Protein AF-A0AAV4IS94-F1 (afdb_monomer_lite)

Secondary structure (DSSP, 8-state):
--HHHHHHHTT--GGG--------------------TT------------S----EEEEE-SS-EEEEEEPPTT----HHHHHHHHHHHHHHHHHH-HHHHHH---------TTTSSTTTTT-

Radius of gyration: 19.79 Å; chains: 1; bounding box: 37×27×62 Å

Organism: NCBI:txid1093978

Foldseek 3Di:
DDPVVVCVVVVNPPVLDDPDPDPPPPPPPDDPDPDDPPDPPPPPPPPDPPPFDKDWDWDADPVGTQDIDIHGTPDDDALVNVVVVVVVSVVSCVVPPVVCVVVDDDDDDDPPPSCVDPVNVVD

InterPro domains:
  IPR001888 Transposase, type 1 [PF01359] (38-102)
  IPR036397 Ribonuclease H superfamily [G3DSA:3.30.420.10] (15-123)
  IPR052709 Transposase-Methyltransferase Hybrid [PTHR46060] (23-122)

pLDDT: mean 72.82, std 15.84, range [28.59, 92.31]

Structure (mmCIF, N/CA/C/O backbone):
data_AF-A0AAV4IS94-F1
#
_entry.id   AF-A0AAV4IS94-F1
#
loop_
_atom_site.group_PDB
_atom_site.id
_atom_site.type_symbol
_atom_site.label_atom_id
_atom_site.label_alt_id
_atom_site.label_comp_id
_atom_site.label_asym_id
_atom_site.label_entity_id
_atom_site.label_seq_id
_atom_site.pdbx_PDB_ins_code
_atom_site.Cartn_x
_atom_site.Cartn_y
_atom_site.Cartn_z
_atom_site.occupancy
_atom_site.B_iso_or_equiv
_atom_site.auth_seq_id
_atom_site.auth_comp_id
_atom_site.auth_asym_id
_atom_site.auth_atom_id
_atom_site.pdbx_PDB_model_num
ATOM 1 N N . MET A 1 1 ? -1.516 13.802 -8.538 1.00 64.62 1 MET A N 1
ATOM 2 C CA . MET A 1 1 ? -2.893 13.264 -8.529 1.00 64.62 1 MET A CA 1
ATOM 3 C C . MET A 1 1 ? -3.576 13.712 -7.247 1.00 64.62 1 MET A C 1
ATOM 5 O O . MET A 1 1 ? -2.985 13.550 -6.186 1.00 64.62 1 MET A O 1
ATOM 9 N N . LYS A 1 2 ? -4.749 14.346 -7.322 1.00 72.00 2 LYS A N 1
ATOM 10 C CA . LYS A 1 2 ? -5.463 14.841 -6.127 1.00 72.00 2 LYS A CA 1
ATOM 11 C C . LYS A 1 2 ? -6.413 13.755 -5.603 1.00 72.00 2 LYS A C 1
ATOM 13 O O . LYS A 1 2 ? -7.040 13.081 -6.410 1.00 72.00 2 LYS A O 1
ATOM 18 N N . ILE A 1 3 ? -6.569 13.604 -4.280 1.00 65.31 3 ILE A N 1
ATOM 19 C CA . ILE A 1 3 ? -7.417 12.555 -3.653 1.00 65.31 3 ILE A CA 1
ATOM 20 C C . ILE A 1 3 ? -8.830 12.510 -4.263 1.00 65.31 3 ILE A C 1
ATOM 22 O O . ILE A 1 3 ? -9.341 11.444 -4.593 1.00 65.31 3 ILE A O 1
ATOM 26 N N . ARG A 1 4 ? -9.421 13.679 -4.522 1.00 64.50 4 ARG A N 1
ATOM 27 C CA . ARG A 1 4 ? -10.720 13.819 -5.198 1.00 64.50 4 ARG A CA 1
ATOM 28 C C . ARG A 1 4 ? -10.792 13.217 -6.608 1.00 64.50 4 ARG A C 1
ATOM 30 O O . ARG A 1 4 ? -11.847 12.737 -6.998 1.00 64.50 4 ARG A O 1
ATOM 37 N N . GLU A 1 5 ? -9.702 13.242 -7.375 1.00 68.81 5 GLU A N 1
ATOM 38 C CA . GLU A 1 5 ? -9.652 12.662 -8.727 1.00 68.81 5 GLU A CA 1
ATOM 39 C C . GLU A 1 5 ? -9.658 11.136 -8.654 1.00 68.81 5 GLU A C 1
ATOM 41 O O . GLU A 1 5 ? -10.297 10.480 -9.471 1.00 68.81 5 GLU A O 1
ATOM 46 N N . ILE A 1 6 ? -8.988 10.575 -7.644 1.00 66.88 6 ILE A N 1
ATOM 47 C CA . ILE A 1 6 ? -9.005 9.138 -7.367 1.00 66.88 6 ILE A CA 1
ATOM 48 C C . ILE A 1 6 ? -10.407 8.723 -6.933 1.00 66.88 6 ILE A C 1
ATOM 50 O O . ILE A 1 6 ? -10.970 7.803 -7.507 1.00 66.88 6 ILE A O 1
ATOM 54 N N . ALA A 1 7 ? -11.008 9.439 -5.981 1.00 65.69 7 ALA A N 1
ATOM 55 C CA . ALA A 1 7 ? -12.351 9.127 -5.503 1.00 65.69 7 ALA A CA 1
ATOM 56 C C . ALA A 1 7 ? -13.406 9.158 -6.623 1.00 65.69 7 ALA A C 1
ATOM 58 O O . ALA A 1 7 ? -14.272 8.289 -6.663 1.00 65.69 7 ALA A O 1
ATOM 59 N N . LEU A 1 8 ? -13.290 10.102 -7.567 1.00 68.12 8 LEU A N 1
ATOM 60 C CA . LEU A 1 8 ? -14.135 10.156 -8.765 1.00 68.12 8 LEU A CA 1
ATOM 61 C C . LEU A 1 8 ? -13.934 8.941 -9.680 1.00 68.12 8 LEU A C 1
ATOM 63 O O . LEU A 1 8 ? -14.916 8.369 -10.138 1.00 68.12 8 LEU A O 1
ATOM 67 N N . LYS A 1 9 ? -12.683 8.523 -9.921 1.00 68.31 9 LYS A N 1
ATOM 68 C CA . LYS A 1 9 ? -12.369 7.331 -10.733 1.00 68.31 9 LYS A CA 1
ATOM 69 C C . LYS A 1 9 ? -12.856 6.022 -10.111 1.00 68.31 9 LYS A C 1
ATOM 71 O O . LYS A 1 9 ? -12.957 5.028 -10.818 1.00 68.31 9 LYS A O 1
ATOM 76 N N . LEU A 1 10 ? -13.116 6.020 -8.806 1.00 65.31 10 LEU A N 1
ATOM 77 C CA . LEU A 1 10 ? -13.580 4.860 -8.044 1.00 65.31 10 LEU A CA 1
ATOM 78 C C . LEU A 1 10 ? -15.067 4.920 -7.705 1.00 65.31 10 LEU A C 1
ATOM 80 O O . LEU A 1 10 ? -15.523 4.146 -6.869 1.00 65.31 10 LEU A O 1
ATOM 84 N N . GLU A 1 11 ? -15.797 5.864 -8.307 1.00 71.88 11 GLU A N 1
ATOM 85 C CA . GLU A 1 11 ? -17.233 6.071 -8.086 1.00 71.88 11 GLU A CA 1
ATOM 86 C C . GLU A 1 11 ? -17.597 6.257 -6.601 1.00 71.88 11 GLU A C 1
ATOM 88 O O . GLU A 1 11 ? -18.725 6.019 -6.169 1.00 71.88 11 GLU A O 1
ATOM 93 N N . ILE A 1 12 ? -16.642 6.724 -5.788 1.00 63.75 12 ILE A N 1
ATOM 94 C CA . ILE A 1 12 ? -16.872 6.978 -4.370 1.00 63.75 12 ILE A CA 1
ATOM 95 C C . ILE A 1 12 ? -17.681 8.278 -4.258 1.00 63.75 12 ILE A C 1
ATOM 97 O O . ILE A 1 12 ? -17.239 9.321 -4.755 1.00 63.75 12 ILE A O 1
ATOM 101 N N . PRO A 1 13 ? -18.845 8.270 -3.579 1.00 63.69 13 PRO A N 1
ATOM 102 C CA . PRO A 1 13 ? -19.656 9.468 -3.418 1.00 63.69 13 PRO A CA 1
ATOM 103 C C . PRO A 1 13 ? -18.848 10.584 -2.756 1.00 63.69 13 PRO A C 1
ATOM 105 O O . PRO A 1 13 ? -18.231 10.365 -1.714 1.00 63.69 13 PRO A O 1
ATOM 108 N N . LYS A 1 14 ? -18.902 11.805 -3.305 1.00 56.53 14 LYS A N 1
ATOM 109 C CA . LYS A 1 14 ? -18.200 12.980 -2.748 1.00 56.53 14 LYS A CA 1
ATOM 110 C C . LYS A 1 14 ? -18.541 13.234 -1.273 1.00 56.53 14 LYS A C 1
ATOM 112 O O . LYS A 1 14 ? -17.682 13.675 -0.524 1.00 56.53 14 LYS A O 1
ATOM 117 N N . SER A 1 15 ? -19.760 12.898 -0.840 1.00 54.19 15 SER A N 1
ATOM 118 C CA . SER A 1 15 ? -20.207 12.975 0.562 1.00 54.19 15 SER A CA 1
ATOM 119 C C . SER A 1 15 ? -19.452 12.039 1.514 1.00 54.19 15 SER A C 1
ATOM 121 O O . SER A 1 15 ? -19.494 12.230 2.727 1.00 54.19 1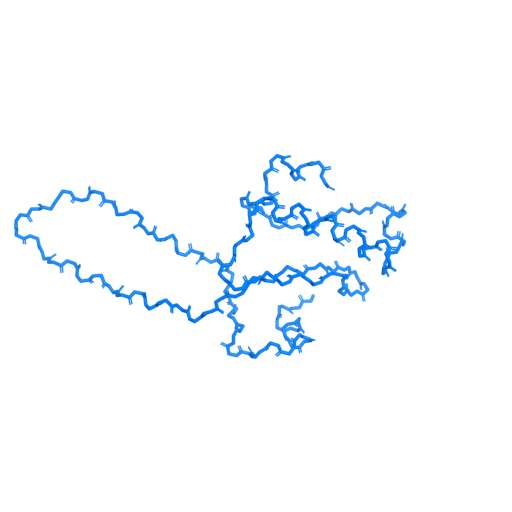5 SER A O 1
ATOM 123 N N . ARG A 1 16 ? -18.770 11.027 0.969 1.00 52.47 16 ARG A N 1
ATOM 124 C CA . ARG A 1 16 ? -17.981 10.022 1.688 1.00 52.47 16 ARG A CA 1
ATOM 125 C C . ARG A 1 16 ? -16.473 10.292 1.612 1.00 52.47 16 ARG A C 1
ATOM 127 O O . ARG A 1 16 ? -15.695 9.569 2.229 1.00 52.47 16 ARG A O 1
ATOM 134 N N . VAL A 1 17 ? -16.066 11.331 0.878 1.00 53.06 17 VAL A N 1
ATOM 135 C CA . VAL A 1 17 ? -14.679 11.789 0.757 1.00 53.06 17 VAL A CA 1
ATOM 136 C C . VAL A 1 17 ? -14.501 12.982 1.689 1.00 53.06 17 VAL A C 1
ATOM 138 O O . VAL A 1 17 ? -14.940 14.090 1.395 1.00 53.06 17 VAL A O 1
ATOM 141 N N . HIS A 1 18 ? -13.875 12.756 2.839 1.00 54.78 18 HIS A N 1
ATOM 142 C CA . HIS A 1 18 ? -13.474 13.844 3.724 1.00 54.78 18 HIS A CA 1
ATOM 143 C C . HIS A 1 18 ? -12.040 14.260 3.371 1.00 54.78 18 HIS A C 1
ATOM 145 O O . HIS A 1 18 ? -11.116 13.471 3.559 1.00 54.78 18 HIS A O 1
ATOM 151 N N . ASP A 1 19 ? -11.848 15.493 2.887 1.00 44.84 19 ASP A N 1
ATOM 152 C CA . ASP A 1 19 ? -10.530 16.130 2.732 1.00 44.84 19 ASP A CA 1
ATOM 153 C C . ASP A 1 19 ? -9.977 16.493 4.124 1.00 44.84 19 ASP A C 1
ATOM 155 O O . ASP A 1 19 ? -9.866 17.652 4.512 1.00 44.84 19 ASP A O 1
ATOM 159 N N . THR A 1 20 ? -9.682 15.485 4.937 1.00 42.19 20 THR A N 1
ATOM 160 C CA . THR A 1 20 ? -8.974 15.664 6.202 1.00 42.19 20 THR A CA 1
ATOM 161 C C . THR A 1 20 ? -7.667 14.906 6.104 1.00 42.19 20 THR A C 1
ATOM 163 O O . THR A 1 20 ? -7.667 13.679 6.184 1.00 42.19 20 THR A O 1
ATOM 166 N N . LEU A 1 21 ? -6.559 15.644 5.958 1.00 36.59 21 LEU A N 1
ATOM 167 C CA . LEU A 1 21 ? -5.254 15.206 6.457 1.00 36.59 21 LEU A CA 1
ATOM 168 C C . LEU A 1 21 ? -5.508 14.659 7.865 1.00 36.59 21 LEU A C 1
ATOM 170 O O . LEU A 1 21 ? -5.955 15.402 8.740 1.00 36.59 21 LEU A O 1
ATOM 174 N N . GLY A 1 22 ? -5.410 13.340 8.012 1.00 36.75 22 GLY A N 1
ATOM 175 C CA . GLY A 1 22 ? -6.006 12.605 9.118 1.00 36.75 22 GLY A CA 1
ATOM 176 C C . GLY A 1 22 ? -5.414 13.006 10.459 1.00 36.75 22 GLY A C 1
ATOM 177 O O . GLY A 1 22 ? -4.460 12.397 10.924 1.00 36.75 22 GLY A O 1
ATOM 178 N N . TYR A 1 23 ? -6.021 13.983 11.128 1.00 28.59 23 TYR A N 1
ATOM 179 C CA . TYR A 1 23 ? -5.909 14.093 12.572 1.00 28.59 23 TYR A CA 1
ATOM 180 C C . TYR A 1 23 ? -6.866 13.060 13.161 1.00 28.59 23 TYR A C 1
ATOM 182 O O . TYR A 1 23 ? -8.054 13.313 13.389 1.00 28.59 23 TYR A O 1
ATOM 190 N N . GLU A 1 24 ? -6.363 11.844 13.343 1.00 45.44 24 GLU A N 1
ATOM 191 C CA . GLU A 1 24 ? -7.059 10.824 14.107 1.00 45.44 24 GLU A CA 1
ATOM 192 C C . GLU A 1 24 ? -7.165 11.331 15.552 1.00 45.44 24 GLU A C 1
ATOM 194 O O . GLU A 1 24 ? -6.191 11.357 16.307 1.00 45.44 24 GLU A O 1
ATOM 199 N N . LYS A 1 25 ? -8.350 11.816 15.952 1.00 38.22 25 LYS A N 1
ATOM 200 C CA . LYS A 1 25 ? -8.615 12.099 17.365 1.00 38.22 25 LYS A CA 1
ATOM 201 C C . LYS A 1 25 ? -8.498 10.773 18.104 1.00 38.22 25 LYS A C 1
ATOM 203 O O . LYS A 1 25 ? -9.426 9.965 18.056 1.00 38.22 25 LYS A O 1
ATOM 208 N N . ARG A 1 26 ? -7.374 10.576 18.805 1.00 40.09 26 ARG A N 1
ATOM 209 C CA . ARG A 1 26 ? -7.247 9.577 19.870 1.00 40.09 26 ARG A CA 1
ATOM 210 C C . ARG A 1 26 ? -8.552 9.597 20.660 1.00 40.09 26 ARG A C 1
ATOM 212 O O . ARG A 1 26 ? -8.937 10.650 21.176 1.00 40.09 26 ARG A O 1
ATOM 219 N N . GLN A 1 27 ? -9.229 8.453 20.766 1.00 46.53 27 GLN A N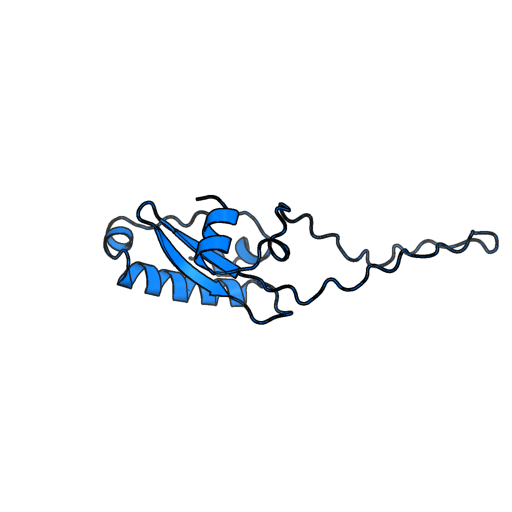 1
ATOM 220 C CA . GLN A 1 27 ? -10.124 8.263 21.898 1.00 46.53 27 GLN A CA 1
ATOM 221 C C . GLN A 1 27 ? -9.233 8.455 23.115 1.00 46.53 27 GLN A C 1
ATOM 223 O O . GLN A 1 27 ? -8.327 7.660 23.357 1.00 46.53 27 GLN A O 1
ATOM 228 N N . SER A 1 28 ? -9.395 9.584 23.796 1.00 46.56 28 SER A N 1
ATOM 229 C CA . SER A 1 28 ? -8.666 9.856 25.014 1.00 46.56 28 SER A CA 1
ATOM 230 C C . SER A 1 28 ? -9.063 8.768 26.001 1.00 46.56 28 SER A C 1
ATOM 232 O O . SER A 1 28 ? -10.153 8.792 26.577 1.00 46.56 28 SER A O 1
ATOM 234 N N . ALA A 1 29 ? -8.173 7.782 26.158 1.00 49.66 29 ALA A N 1
ATOM 235 C CA . ALA A 1 29 ? -8.113 6.967 27.352 1.00 49.66 29 ALA A CA 1
ATOM 236 C C . ALA A 1 29 ? -8.137 7.970 28.500 1.00 49.66 29 ALA A C 1
ATOM 238 O O . ALA A 1 29 ? -7.291 8.860 28.585 1.00 49.66 29 ALA A O 1
ATOM 239 N N . THR A 1 30 ? -9.229 7.924 29.251 1.00 42.59 30 THR A N 1
ATOM 240 C CA . THR A 1 30 ? -9.562 8.864 30.311 1.00 42.59 30 THR A CA 1
ATOM 241 C C . THR A 1 30 ? -8.324 9.174 31.135 1.00 42.59 30 THR A C 1
ATOM 243 O O . THR A 1 30 ? -7.801 8.280 31.800 1.00 42.59 30 THR A O 1
ATOM 246 N N . SER A 1 31 ? -7.871 10.431 31.112 1.00 46.31 31 SER A N 1
ATOM 247 C CA . SER A 1 31 ? -6.979 10.907 32.158 1.00 46.31 31 SER A CA 1
ATOM 248 C C . SER A 1 31 ? -7.683 10.637 33.487 1.00 46.31 31 SER A C 1
ATOM 250 O O . SER A 1 31 ? -8.870 10.945 33.654 1.00 46.31 31 SER A O 1
ATOM 252 N N . ARG A 1 32 ? -6.989 9.970 34.414 1.00 53.75 32 ARG A N 1
ATOM 253 C CA . ARG A 1 32 ? -7.449 9.821 35.797 1.00 53.75 32 ARG A CA 1
ATOM 254 C C . ARG A 1 32 ? -7.426 11.206 36.435 1.00 53.75 32 ARG A C 1
ATOM 256 O O . ARG A 1 32 ? -6.459 11.587 37.078 1.00 53.75 32 ARG A O 1
ATOM 263 N N . LEU A 1 33 ? -8.483 11.976 36.215 1.00 58.00 33 LEU A N 1
ATOM 264 C CA . LEU A 1 33 ? -8.750 13.160 37.007 1.00 58.00 33 LEU A CA 1
ATOM 265 C C . LEU A 1 33 ? -9.371 12.673 38.317 1.00 58.00 33 LEU A C 1
ATOM 267 O O . LEU A 1 33 ? -10.482 12.139 38.306 1.00 58.00 33 LEU A O 1
ATOM 271 N N . ILE A 1 34 ? -8.652 12.819 39.428 1.00 54.16 34 ILE A N 1
ATOM 272 C CA . ILE A 1 34 ? -9.257 12.705 40.757 1.00 54.16 34 ILE A CA 1
ATOM 273 C C . ILE A 1 34 ? -10.265 13.856 40.852 1.00 54.16 34 ILE A C 1
ATOM 275 O O . ILE A 1 34 ? -9.890 15.022 40.757 1.00 54.16 34 ILE A O 1
ATOM 279 N N . LYS A 1 35 ? -11.560 13.535 40.926 1.00 58.34 35 LYS A N 1
ATOM 280 C CA . LYS A 1 35 ? -12.635 14.535 40.964 1.00 58.34 35 LYS A CA 1
ATOM 281 C C . LYS A 1 35 ? -13.018 14.828 42.411 1.00 58.34 35 LYS A C 1
ATOM 283 O O . LYS A 1 35 ? -13.278 13.899 43.168 1.00 58.34 35 LYS A O 1
ATOM 288 N N . HIS A 1 36 ? -13.106 16.107 42.768 1.00 63.09 36 HIS A N 1
ATOM 289 C CA . HIS A 1 36 ? -13.721 16.537 44.025 1.00 63.09 36 HIS A CA 1
ATOM 290 C C . HIS A 1 36 ? -15.256 16.362 43.977 1.00 63.09 36 HIS A C 1
ATOM 292 O O . HIS A 1 36 ? -15.833 16.476 42.890 1.00 63.09 36 HIS A O 1
ATOM 298 N N . PRO A 1 37 ? -15.935 16.136 45.122 1.00 65.06 37 PRO A N 1
ATOM 299 C CA . PRO A 1 37 ? -17.386 15.903 45.183 1.00 65.06 37 PRO A CA 1
ATOM 300 C C . PRO A 1 37 ? -18.247 17.031 44.591 1.00 65.06 37 PRO A C 1
ATOM 302 O O . PRO A 1 37 ? -19.361 16.785 44.146 1.00 65.06 37 PRO A O 1
ATOM 305 N N . SER A 1 38 ? -17.726 18.259 44.552 1.00 68.81 38 SER A N 1
ATOM 306 C CA . SER A 1 38 ? -18.395 19.453 44.020 1.00 68.81 38 SER A CA 1
ATOM 307 C C . SER A 1 38 ? -18.129 19.716 42.530 1.00 68.81 38 SER A C 1
ATOM 309 O O . SER A 1 38 ? -18.512 20.761 42.006 1.00 68.81 38 SER A O 1
ATOM 311 N N . SER A 1 39 ? -17.447 18.809 41.823 1.00 65.25 39 SER A N 1
ATOM 312 C CA . SER A 1 39 ? -17.065 19.035 40.427 1.00 65.25 39 SER A CA 1
ATOM 313 C C . SER A 1 39 ? -18.261 18.865 39.471 1.00 65.25 39 SER A C 1
ATOM 315 O O . SER A 1 39 ? -18.939 17.834 39.527 1.00 65.25 39 SER A O 1
ATOM 317 N N . PRO A 1 40 ? -18.520 19.818 38.551 1.00 67.56 40 PRO A N 1
ATOM 318 C CA . PRO A 1 40 ? -19.600 19.689 37.581 1.00 67.56 40 PRO A CA 1
ATOM 319 C C . PRO A 1 40 ? -19.406 18.450 36.697 1.00 67.56 40 PRO A C 1
ATOM 321 O O . PRO A 1 40 ? -18.320 18.184 36.173 1.00 67.56 40 PRO A O 1
ATOM 324 N N . VAL A 1 41 ? -20.478 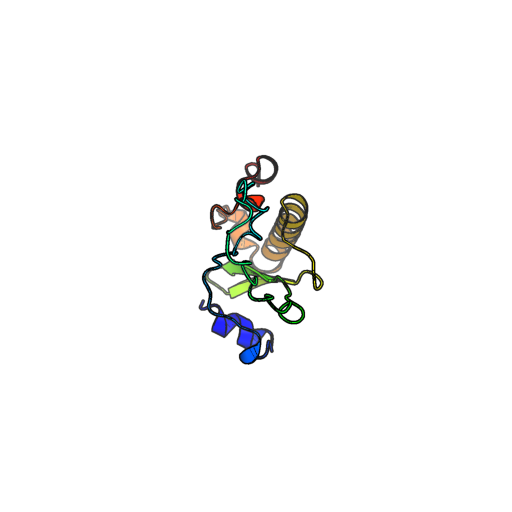17.670 36.520 1.00 63.03 41 VAL A N 1
ATOM 325 C CA . VAL A 1 41 ? -20.456 16.461 35.690 1.00 63.03 41 VAL A CA 1
ATOM 326 C C . VAL A 1 41 ? -20.149 16.860 34.251 1.00 63.03 41 VAL A C 1
ATOM 328 O O . VAL A 1 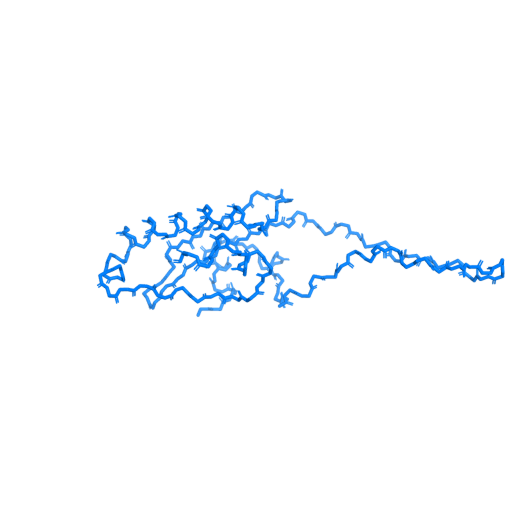41 ? -20.977 17.441 33.552 1.00 63.03 41 VAL A O 1
ATOM 331 N N . THR A 1 42 ? -18.953 16.513 33.781 1.00 63.50 42 THR A N 1
ATOM 332 C CA . THR A 1 42 ? -18.585 16.672 32.377 1.00 63.50 42 THR A CA 1
ATOM 333 C C . THR A 1 42 ? -19.469 15.769 31.511 1.00 63.50 42 THR A C 1
ATOM 335 O O . THR A 1 42 ? -19.209 14.574 31.358 1.00 63.50 42 THR A O 1
ATOM 338 N N . LYS A 1 43 ? -20.536 16.330 30.923 1.00 60.50 43 LYS A N 1
ATOM 339 C CA . LYS A 1 43 ? -21.284 15.681 29.837 1.00 60.50 43 LYS A CA 1
ATOM 340 C C . LYS A 1 43 ? -20.341 15.557 28.645 1.00 60.50 43 LYS A C 1
ATOM 342 O O . LYS A 1 43 ? -20.101 16.519 27.922 1.00 60.50 43 LYS A O 1
ATOM 347 N N . LYS A 1 44 ? -19.780 14.364 28.447 1.00 63.91 44 LYS A N 1
ATOM 348 C CA . LYS A 1 44 ? -19.030 14.055 27.229 1.00 63.91 44 LYS A CA 1
ATOM 349 C C . LYS A 1 44 ? -19.981 14.233 26.044 1.00 63.91 44 LYS A C 1
ATOM 351 O O . LYS A 1 44 ? -21.019 13.573 25.996 1.00 63.91 44 LYS A O 1
ATOM 356 N N . PHE A 1 45 ? -19.633 15.106 25.101 1.00 58.53 45 PHE A N 1
ATOM 357 C CA . PHE A 1 45 ? -20.283 15.136 23.795 1.00 58.53 45 PHE A CA 1
ATOM 358 C C . PHE A 1 45 ? -20.139 13.733 23.198 1.00 58.53 45 PHE A C 1
ATOM 360 O O . PHE A 1 45 ? -19.022 13.276 22.944 1.00 58.53 45 PHE A O 1
ATOM 367 N N . LYS A 1 46 ? -21.251 12.997 23.080 1.00 58.25 46 LYS A N 1
ATOM 368 C CA . LYS A 1 46 ? -21.240 11.665 22.473 1.00 58.25 46 LYS A CA 1
ATOM 369 C C . LYS A 1 46 ? -20.822 11.854 21.021 1.00 58.25 46 LYS A C 1
ATOM 371 O O . LYS A 1 46 ? -21.603 12.339 20.211 1.00 58.25 46 LYS A O 1
ATOM 376 N N . VAL A 1 47 ? -19.590 11.475 20.699 1.00 61.38 47 VAL A N 1
ATOM 377 C CA . VAL A 1 47 ? -19.164 11.333 19.310 1.00 61.38 47 VAL A CA 1
ATOM 378 C C . VAL A 1 47 ? -20.012 10.202 18.734 1.00 61.38 47 VAL A C 1
ATOM 380 O O . VAL A 1 47 ? -19.815 9.036 19.075 1.00 61.38 47 VAL A O 1
ATOM 383 N N . GLN A 1 48 ? -21.021 10.547 17.932 1.00 57.78 48 GLN A N 1
ATOM 384 C CA . GLN A 1 48 ? -21.744 9.567 17.128 1.00 57.78 48 GLN A CA 1
ATOM 385 C C . GLN A 1 48 ? -20.712 8.791 16.304 1.00 57.78 48 GLN A C 1
ATOM 387 O O . GLN A 1 48 ? -19.834 9.396 15.685 1.00 57.78 48 GLN A O 1
ATOM 392 N N . LYS A 1 49 ? -20.775 7.453 16.327 1.00 53.88 49 LYS A N 1
ATOM 393 C CA . LYS A 1 49 ? -19.924 6.624 15.466 1.00 53.88 49 LYS A CA 1
ATOM 394 C C . LYS A 1 49 ? -20.231 7.026 14.023 1.00 53.88 49 LYS A C 1
ATOM 396 O O . LYS A 1 49 ? -21.328 6.764 13.541 1.00 53.88 49 LYS A O 1
ATOM 401 N N . SER A 1 50 ? -19.291 7.703 13.366 1.00 57.28 50 SER A N 1
ATOM 402 C CA . SER A 1 50 ? -19.428 8.063 11.955 1.00 57.28 50 SER A CA 1
ATOM 403 C C . SER A 1 50 ? -19.692 6.797 11.148 1.00 57.28 50 SER A C 1
ATOM 405 O O . SER A 1 50 ? -18.997 5.797 11.357 1.00 57.28 50 SER A O 1
ATOM 407 N N . ALA A 1 51 ? -20.672 6.850 10.248 1.00 60.06 51 ALA A N 1
ATOM 408 C CA . ALA A 1 51 ? -21.038 5.746 9.376 1.00 60.06 51 ALA A CA 1
ATOM 409 C C . ALA A 1 51 ? -19.799 5.085 8.745 1.00 60.06 51 ALA A C 1
ATOM 411 O O . ALA A 1 51 ? -18.931 5.775 8.217 1.00 60.06 51 ALA A O 1
ATOM 412 N N . ALA A 1 52 ? -19.734 3.752 8.833 1.00 69.75 52 ALA A N 1
ATOM 413 C CA . ALA A 1 52 ? -19.039 2.859 7.906 1.00 69.75 52 ALA A CA 1
ATOM 414 C C . ALA A 1 52 ? -17.806 3.439 7.175 1.00 69.75 52 ALA A C 1
ATOM 416 O O . ALA A 1 52 ? -17.824 3.598 5.948 1.00 69.75 52 ALA A O 1
ATOM 417 N N . LYS A 1 53 ? -16.735 3.761 7.912 1.00 74.81 53 LYS A N 1
ATOM 418 C CA . LYS A 1 53 ? -15.460 4.162 7.303 1.00 74.81 53 LYS A CA 1
ATOM 419 C C . LYS A 1 53 ? -14.779 2.946 6.671 1.00 74.81 53 LYS A C 1
ATOM 421 O O . LYS A 1 53 ? -14.706 1.882 7.287 1.00 74.81 53 LYS A O 1
ATOM 426 N N . VAL A 1 54 ? -14.298 3.137 5.448 1.00 79.94 54 VAL A N 1
ATOM 427 C CA . VAL A 1 54 ? -13.445 2.197 4.712 1.00 79.94 54 VAL A CA 1
ATOM 428 C C . VAL A 1 54 ? -12.085 2.852 4.512 1.00 79.94 54 VAL A C 1
ATOM 430 O O . VAL A 1 54 ? -12.006 4.075 4.382 1.00 79.94 54 VAL A O 1
ATOM 433 N N . VAL A 1 55 ? -11.028 2.048 4.513 1.00 85.31 55 VAL A N 1
ATOM 434 C CA . VAL A 1 55 ? -9.663 2.509 4.249 1.00 85.31 55 VAL A CA 1
ATOM 435 C C . VAL A 1 55 ? -9.275 2.026 2.860 1.00 85.31 55 VAL A C 1
ATOM 437 O O . VAL A 1 55 ? -9.463 0.855 2.546 1.00 85.31 55 VAL A O 1
ATOM 440 N N . ALA A 1 56 ? -8.761 2.927 2.029 1.00 87.25 56 ALA A N 1
ATOM 441 C CA . ALA A 1 56 ? -8.264 2.599 0.702 1.00 87.25 56 ALA A CA 1
ATOM 442 C C . ALA A 1 56 ? -6.790 2.990 0.599 1.00 87.25 56 ALA A C 1
ATOM 444 O O . ALA A 1 56 ? -6.429 4.129 0.900 1.00 87.25 56 ALA A O 1
ATOM 445 N N . THR A 1 57 ? -5.963 2.057 0.141 1.00 88.00 57 THR A N 1
ATOM 446 C CA . THR A 1 57 ? -4.560 2.284 -0.195 1.00 88.00 57 THR A CA 1
ATOM 447 C C . THR A 1 57 ? -4.434 2.375 -1.706 1.00 88.00 57 THR A C 1
ATOM 449 O O . THR A 1 57 ? -4.927 1.519 -2.440 1.00 88.00 57 THR A O 1
ATOM 452 N N . VAL A 1 58 ? -3.774 3.425 -2.180 1.00 90.12 58 VAL A N 1
ATOM 453 C CA . VAL A 1 58 ? -3.601 3.689 -3.609 1.00 90.12 58 VAL A CA 1
ATOM 454 C C . VAL A 1 58 ? -2.117 3.853 -3.881 1.00 90.12 58 VAL A C 1
ATOM 456 O O . VAL A 1 58 ? -1.461 4.641 -3.205 1.00 90.12 58 VAL A O 1
ATOM 459 N N . SER A 1 59 ? -1.598 3.143 -4.878 1.00 89.88 59 SER A N 1
ATOM 460 C CA . SER A 1 59 ? -0.249 3.348 -5.402 1.00 89.88 59 SER A CA 1
ATOM 461 C C . SER A 1 59 ? -0.313 3.825 -6.849 1.00 89.88 59 SER A C 1
ATOM 463 O O . SER A 1 59 ? -1.214 3.462 -7.612 1.00 89.88 59 SER A O 1
ATOM 465 N N . TRP A 1 60 ? 0.631 4.672 -7.238 1.00 90.06 60 TRP A N 1
ATOM 466 C CA . TRP A 1 60 ? 0.688 5.244 -8.577 1.00 90.06 60 TRP A CA 1
ATOM 467 C C . TRP A 1 60 ? 2.119 5.607 -8.958 1.00 90.06 60 TRP A C 1
ATOM 469 O O . TRP A 1 60 ? 2.976 5.805 -8.099 1.00 90.06 60 TRP A O 1
ATOM 479 N N . ASP A 1 61 ? 2.351 5.728 -10.258 1.00 87.19 61 ASP A N 1
ATOM 480 C CA . ASP A 1 61 ? 3.578 6.239 -10.854 1.00 87.19 61 ASP A CA 1
ATOM 481 C C . ASP A 1 61 ? 3.271 7.449 -11.763 1.00 87.19 61 ASP A C 1
ATOM 483 O O . ASP A 1 61 ? 2.167 8.003 -11.752 1.00 87.19 61 ASP A O 1
ATOM 487 N N . ALA A 1 62 ? 4.260 7.889 -12.546 1.00 84.88 62 ALA A N 1
ATOM 488 C CA . ALA A 1 62 ? 4.092 8.988 -13.498 1.00 84.88 62 ALA A CA 1
ATOM 489 C C . ALA A 1 62 ? 3.109 8.672 -14.645 1.00 84.88 62 ALA A C 1
ATOM 491 O O . ALA A 1 62 ? 2.611 9.593 -15.289 1.00 84.88 62 ALA A O 1
ATOM 492 N N . LYS A 1 63 ? 2.831 7.392 -14.915 1.00 85.38 63 LYS A N 1
ATOM 493 C CA . LYS A 1 63 ? 1.922 6.929 -15.970 1.00 85.38 63 LYS A CA 1
ATOM 494 C C . LYS A 1 63 ? 0.496 6.742 -15.455 1.00 85.38 63 LYS A C 1
ATOM 496 O O . LYS A 1 63 ? -0.450 6.901 -16.223 1.00 85.38 63 LYS A O 1
ATOM 501 N N . GLY A 1 64 ? 0.314 6.438 -14.172 1.00 87.50 64 GLY A N 1
ATOM 502 C CA . GLY A 1 64 ? -1.005 6.367 -13.555 1.00 87.50 64 GLY A CA 1
ATOM 503 C C . GLY A 1 64 ? -1.085 5.481 -12.316 1.00 87.50 64 GLY A C 1
ATOM 504 O O . GLY A 1 64 ? -0.100 5.208 -11.642 1.00 87.50 64 GLY A O 1
ATOM 505 N N . VAL A 1 65 ? -2.309 5.053 -11.993 1.00 89.62 65 VAL A N 1
ATOM 506 C CA . VAL A 1 65 ? -2.600 4.225 -10.811 1.00 89.62 65 VAL A CA 1
ATOM 507 C C . VAL A 1 65 ? -2.177 2.777 -11.055 1.00 89.62 65 VAL A C 1
ATOM 509 O O . VAL A 1 65 ? -2.656 2.117 -11.982 1.00 89.62 65 VAL A O 1
ATOM 512 N N . VAL A 1 66 ? -1.326 2.263 -10.172 1.00 90.62 66 VAL A N 1
ATOM 513 C CA . VAL A 1 66 ? -0.784 0.906 -10.239 1.00 90.62 66 VAL A CA 1
ATOM 514 C C . VAL A 1 66 ? -1.655 -0.052 -9.426 1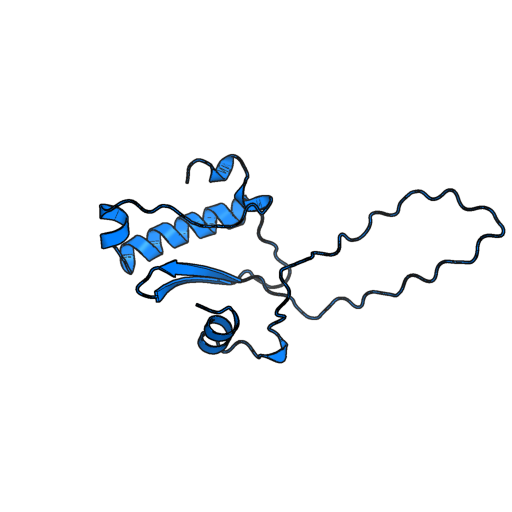.00 90.62 66 VAL A C 1
ATOM 516 O O . VAL A 1 66 ? -2.163 -1.032 -9.982 1.00 90.62 66 VAL A O 1
ATOM 519 N N . LEU A 1 67 ? -1.925 0.263 -8.158 1.00 91.00 67 LEU A N 1
ATOM 520 C CA . LEU A 1 67 ? -2.777 -0.529 -7.270 1.00 91.00 67 LEU A CA 1
ATOM 521 C C . LEU A 1 67 ? -3.835 0.345 -6.592 1.00 91.00 67 LEU A C 1
ATOM 523 O O . LEU A 1 67 ? -3.568 1.469 -6.174 1.00 91.00 67 LEU A O 1
ATOM 527 N N . LEU A 1 68 ? -5.023 -0.232 -6.440 1.00 90.38 68 LEU A N 1
ATOM 528 C CA . LEU A 1 68 ? -6.025 0.186 -5.473 1.00 90.38 68 LEU A CA 1
ATOM 529 C C . LEU A 1 68 ? -6.372 -1.029 -4.616 1.00 90.38 68 LEU A C 1
ATOM 531 O O . LEU A 1 68 ? -6.820 -2.041 -5.151 1.00 90.38 68 LEU A O 1
ATOM 535 N N . ASP A 1 69 ? -6.191 -0.903 -3.310 1.00 87.94 69 ASP A N 1
ATOM 536 C CA . ASP A 1 69 ? -6.546 -1.914 -2.320 1.00 87.94 69 ASP A CA 1
ATOM 537 C C . ASP A 1 69 ? -7.531 -1.292 -1.324 1.00 87.94 69 ASP A C 1
ATOM 539 O O . ASP A 1 69 ? -7.209 -0.298 -0.673 1.00 87.94 69 ASP A O 1
ATOM 543 N N . ILE A 1 70 ? -8.754 -1.819 -1.249 1.00 86.31 70 ILE A N 1
ATOM 544 C CA . ILE A 1 70 ? -9.795 -1.317 -0.343 1.00 86.31 70 ILE A CA 1
ATOM 545 C C . ILE A 1 70 ? -9.966 -2.334 0.776 1.00 86.31 70 ILE A C 1
ATOM 547 O O . ILE A 1 70 ? -10.385 -3.467 0.543 1.00 86.31 70 ILE A O 1
ATOM 551 N N . LEU A 1 71 ? -9.681 -1.909 2.004 1.00 83.88 71 LEU A N 1
ATOM 552 C CA . LEU A 1 71 ? -9.898 -2.737 3.176 1.00 83.88 71 LEU A CA 1
ATOM 553 C C . LEU A 1 71 ? -11.395 -2.829 3.503 1.00 83.88 71 LEU A C 1
ATOM 555 O O . LEU A 1 71 ? -12.121 -1.831 3.385 1.00 83.88 71 LEU A O 1
ATOM 559 N N . PRO A 1 72 ? -11.863 -4.000 3.976 1.00 82.88 72 PRO A N 1
ATOM 560 C CA . PRO A 1 72 ? -13.225 -4.150 4.459 1.00 82.88 72 PRO A CA 1
ATOM 561 C C . PRO A 1 72 ? -13.560 -3.125 5.544 1.00 82.88 72 PRO A C 1
ATOM 563 O O . PRO A 1 72 ? -12.710 -2.685 6.322 1.00 82.88 72 PRO A O 1
ATOM 566 N N . GLN A 1 73 ? -14.833 -2.755 5.616 1.00 80.38 73 GLN A N 1
ATOM 567 C CA . GLN A 1 73 ? -15.316 -1.779 6.584 1.00 80.38 73 GLN A CA 1
ATOM 568 C C . GLN A 1 73 ? -14.945 -2.170 8.024 1.00 80.38 73 GLN A C 1
ATOM 570 O O . GLN A 1 73 ? -15.168 -3.299 8.453 1.00 80.38 73 GLN A O 1
ATOM 575 N N . GLY A 1 74 ? -14.430 -1.205 8.790 1.00 75.62 74 GLY A N 1
ATOM 576 C CA . GLY A 1 74 ? -14.041 -1.411 10.189 1.00 75.62 74 GLY A CA 1
ATOM 577 C C . GLY A 1 74 ? -12.652 -2.026 10.391 1.00 75.62 74 GLY A C 1
ATOM 578 O O . GLY A 1 74 ? -12.248 -2.202 11.538 1.00 75.62 74 GLY A O 1
ATOM 579 N N . GLN A 1 75 ? -11.917 -2.318 9.315 1.00 77.00 75 GLN A N 1
ATOM 580 C CA . GLN A 1 75 ? -10.500 -2.680 9.376 1.00 77.00 75 GLN A CA 1
ATOM 581 C C . GLN A 1 75 ? -9.616 -1.425 9.338 1.00 77.00 75 GLN A C 1
ATOM 583 O O . GLN A 1 75 ? -9.962 -0.422 8.710 1.00 77.00 75 GLN A O 1
ATOM 588 N N . CYS A 1 76 ? -8.455 -1.504 9.988 1.00 79.00 76 CYS A N 1
ATOM 589 C CA . CYS A 1 76 ? -7.419 -0.473 9.951 1.00 79.00 76 CYS A CA 1
ATOM 590 C C . CYS A 1 76 ? -6.147 -1.031 9.307 1.00 79.00 76 CYS A C 1
ATOM 592 O O . CYS A 1 76 ? -5.834 -2.214 9.465 1.00 79.00 76 CYS A O 1
ATOM 594 N N . THR A 1 77 ? -5.379 -0.167 8.645 1.00 78.81 77 THR A N 1
ATOM 595 C CA . THR A 1 77 ? -4.049 -0.511 8.132 1.00 78.81 77 THR A CA 1
ATOM 596 C C . THR A 1 77 ? -3.094 -0.713 9.307 1.00 78.81 77 THR A C 1
ATOM 598 O O . THR A 1 77 ? -2.616 0.244 9.907 1.00 78.81 77 THR A O 1
ATOM 601 N N . ASN A 1 78 ? -2.845 -1.968 9.676 1.00 85.06 78 ASN A N 1
ATOM 602 C CA . ASN A 1 78 ? -1.750 -2.340 10.571 1.00 85.06 78 ASN A CA 1
ATOM 603 C C . ASN A 1 78 ? -0.516 -2.748 9.745 1.00 85.06 78 ASN A C 1
ATOM 605 O O . ASN A 1 78 ? -0.603 -2.876 8.525 1.00 85.06 78 ASN A O 1
ATOM 609 N N . ALA A 1 79 ? 0.630 -2.953 10.400 1.00 83.19 79 ALA A N 1
ATOM 610 C CA . ALA A 1 79 ? 1.881 -3.260 9.702 1.00 83.19 79 ALA A CA 1
ATOM 611 C C . ALA A 1 79 ? 1.787 -4.528 8.828 1.00 83.19 79 ALA A C 1
ATOM 613 O O . ALA A 1 79 ? 2.229 -4.511 7.686 1.00 83.19 79 ALA A O 1
ATOM 614 N N . ALA A 1 80 ? 1.143 -5.597 9.312 1.00 86.25 80 ALA A N 1
ATOM 615 C CA . ALA A 1 80 ? 0.986 -6.839 8.548 1.00 86.25 80 ALA A CA 1
ATOM 616 C C . ALA A 1 80 ? 0.087 -6.660 7.312 1.00 86.25 80 ALA A C 1
ATOM 618 O O . ALA A 1 80 ? 0.403 -7.147 6.229 1.00 86.25 80 ALA A O 1
ATOM 619 N N . GLN A 1 81 ? -1.018 -5.921 7.454 1.00 85.31 81 GLN A N 1
ATOM 620 C CA . GLN A 1 81 ? -1.882 -5.575 6.324 1.00 85.31 81 GLN A CA 1
ATOM 621 C C . GLN A 1 81 ? -1.133 -4.719 5.301 1.00 85.31 81 GLN A C 1
ATOM 623 O O . GLN A 1 81 ? -1.260 -4.956 4.103 1.00 85.31 81 GLN A O 1
ATOM 628 N N . TYR A 1 82 ? -0.305 -3.780 5.760 1.00 87.75 82 TYR A N 1
ATOM 629 C CA . TYR A 1 82 ? 0.509 -2.962 4.869 1.00 87.75 82 TYR A CA 1
ATOM 630 C C . TYR A 1 82 ? 1.553 -3.791 4.108 1.00 87.75 82 TYR A C 1
ATOM 632 O O . TYR A 1 82 ? 1.687 -3.606 2.902 1.00 87.75 82 TYR A O 1
ATOM 640 N N . CYS A 1 83 ? 2.215 -4.764 4.746 1.00 88.50 83 CYS A N 1
ATOM 641 C CA . CYS A 1 83 ? 3.109 -5.704 4.055 1.00 88.50 83 CYS A CA 1
ATOM 642 C C . CYS A 1 83 ? 2.395 -6.471 2.935 1.00 88.50 83 CYS A C 1
ATOM 644 O O . CYS A 1 83 ? 2.889 -6.507 1.811 1.00 88.50 83 CYS A O 1
ATOM 646 N N . ASN A 1 84 ? 1.194 -6.994 3.197 1.00 89.38 84 ASN A N 1
ATOM 647 C CA . ASN A 1 84 ? 0.399 -7.670 2.167 1.00 89.38 84 ASN A CA 1
ATOM 648 C C . ASN A 1 84 ? 0.066 -6.728 0.998 1.00 89.38 84 ASN A C 1
ATOM 650 O O . ASN A 1 84 ? 0.084 -7.127 -0.167 1.00 89.38 84 ASN A O 1
ATOM 654 N N . THR A 1 85 ? -0.239 -5.460 1.287 1.00 89.69 85 THR A N 1
ATOM 655 C CA . THR A 1 85 ? -0.470 -4.458 0.243 1.00 89.69 85 THR A CA 1
ATOM 656 C C . THR A 1 85 ? 0.813 -4.148 -0.537 1.00 89.69 85 THR A C 1
ATOM 658 O O . THR A 1 85 ? 0.736 -3.989 -1.754 1.00 89.69 85 THR A O 1
ATOM 661 N N . LEU A 1 86 ? 1.991 -4.120 0.098 1.00 90.00 86 LEU A N 1
ATOM 662 C CA . LEU A 1 86 ? 3.282 -3.955 -0.588 1.00 90.00 86 LEU A CA 1
ATOM 663 C C . LEU A 1 86 ? 3.605 -5.133 -1.518 1.00 90.00 86 LEU A C 1
ATOM 665 O O . LEU A 1 86 ? 4.030 -4.908 -2.652 1.00 90.00 86 LEU A O 1
ATOM 669 N N . GLU A 1 87 ? 3.321 -6.367 -1.103 1.00 91.12 87 GLU A N 1
ATOM 670 C CA . GLU A 1 87 ? 3.444 -7.560 -1.953 1.00 91.12 87 GLU A CA 1
ATOM 671 C C . GLU A 1 87 ? 2.555 -7.451 -3.198 1.00 91.12 87 GLU A C 1
ATOM 673 O O . GLU A 1 87 ? 3.033 -7.546 -4.334 1.00 91.12 87 GLU A O 1
ATOM 678 N N . ARG A 1 88 ? 1.268 -7.136 -2.997 1.00 92.31 88 ARG A N 1
ATOM 679 C CA . ARG A 1 88 ? 0.316 -6.897 -4.095 1.00 92.31 88 ARG A CA 1
ATOM 680 C C . ARG A 1 88 ? 0.766 -5.752 -4.993 1.00 92.31 88 ARG A C 1
ATOM 682 O O . ARG A 1 88 ? 0.569 -5.809 -6.208 1.00 92.31 88 ARG A O 1
ATOM 689 N N . ASN A 1 89 ? 1.364 -4.712 -4.415 1.00 90.75 89 ASN A N 1
ATOM 690 C CA . ASN A 1 89 ? 1.871 -3.569 -5.156 1.00 90.75 89 ASN A CA 1
ATOM 691 C C . ASN A 1 89 ? 3.050 -3.975 -6.043 1.00 90.75 89 ASN A C 1
ATOM 693 O O . ASN A 1 89 ? 3.062 -3.639 -7.222 1.00 90.75 89 ASN A O 1
ATOM 697 N N . ARG A 1 90 ? 3.993 -4.772 -5.533 1.00 90.19 90 ARG A N 1
ATOM 698 C CA . ARG A 1 90 ? 5.109 -5.304 -6.325 1.00 90.19 90 ARG A CA 1
ATOM 699 C C . ARG A 1 90 ? 4.618 -6.138 -7.510 1.00 90.19 90 ARG A C 1
ATOM 701 O O . ARG A 1 90 ? 5.099 -5.956 -8.630 1.00 90.19 90 ARG A O 1
ATOM 708 N N . ASP A 1 91 ? 3.613 -6.984 -7.300 1.00 92.19 91 ASP A N 1
ATOM 709 C CA . ASP A 1 91 ? 2.977 -7.754 -8.374 1.00 92.19 91 ASP A CA 1
ATOM 710 C C . ASP A 1 91 ? 2.215 -6.876 -9.378 1.00 92.19 91 ASP A C 1
ATOM 712 O O . ASP A 1 91 ? 2.186 -7.166 -10.579 1.00 92.19 91 ASP A O 1
ATOM 716 N N . ALA A 1 92 ? 1.580 -5.800 -8.912 1.00 91.94 92 ALA A N 1
ATOM 717 C CA . ALA A 1 92 ? 0.909 -4.831 -9.769 1.00 91.94 92 ALA A CA 1
ATOM 718 C C . ALA A 1 92 ? 1.914 -4.044 -10.622 1.00 91.94 92 ALA A C 1
ATOM 720 O O . ALA A 1 92 ? 1.695 -3.918 -11.827 1.00 91.94 92 ALA A O 1
ATOM 721 N N . ILE A 1 93 ? 3.039 -3.608 -10.045 1.00 90.25 93 ILE A N 1
ATOM 722 C CA . ILE A 1 93 ? 4.141 -2.963 -10.774 1.00 90.25 93 ILE A CA 1
ATOM 723 C C . ILE A 1 93 ? 4.686 -3.924 -11.832 1.00 90.25 93 ILE A C 1
ATOM 725 O O . ILE A 1 93 ? 4.807 -3.537 -12.990 1.00 90.25 93 ILE A O 1
ATOM 729 N N . ARG A 1 94 ? 4.931 -5.197 -11.487 1.00 90.06 94 ARG A N 1
ATOM 730 C CA . ARG A 1 94 ? 5.416 -6.201 -12.452 1.00 90.06 94 ARG A CA 1
ATOM 731 C C . ARG A 1 94 ? 4.512 -6.328 -13.679 1.00 90.06 94 ARG A C 1
ATOM 733 O O . ARG A 1 94 ? 5.013 -6.551 -14.775 1.00 90.06 94 ARG A O 1
ATOM 740 N N . ARG A 1 95 ? 3.194 -6.205 -13.500 1.00 90.75 95 ARG A N 1
ATOM 741 C CA . ARG A 1 95 ? 2.209 -6.338 -14.584 1.00 90.75 95 ARG A CA 1
ATOM 742 C C . ARG A 1 95 ? 1.990 -5.048 -15.371 1.00 90.75 95 ARG A C 1
ATOM 744 O O . ARG A 1 95 ? 1.873 -5.109 -16.587 1.00 90.75 95 ARG A O 1
ATOM 751 N N . LYS A 1 96 ? 1.874 -3.909 -14.685 1.00 89.69 96 LYS A N 1
ATOM 752 C CA . LYS A 1 96 ? 1.446 -2.636 -15.289 1.00 89.69 96 LYS A CA 1
ATOM 753 C C . LYS A 1 96 ? 2.600 -1.725 -15.695 1.00 89.69 96 LYS A C 1
ATOM 755 O O . LYS A 1 96 ? 2.457 -0.992 -16.667 1.00 89.69 96 LYS A O 1
ATOM 760 N N . SER A 1 97 ? 3.714 -1.801 -14.976 1.00 85.06 97 SER A N 1
ATOM 761 C CA . SER A 1 97 ? 4.877 -0.932 -15.166 1.00 85.06 97 SER A CA 1
ATOM 762 C C . SER A 1 97 ? 6.186 -1.724 -14.990 1.00 85.06 97 SER A C 1
ATOM 764 O O . SER A 1 97 ? 6.990 -1.418 -14.104 1.00 85.06 97 SER A O 1
ATOM 766 N N . PRO A 1 98 ? 6.431 -2.785 -15.787 1.00 85.38 98 PRO A N 1
ATOM 767 C CA . PRO A 1 98 ? 7.608 -3.648 -15.636 1.00 85.38 98 PRO A CA 1
ATOM 768 C C . PRO A 1 98 ? 8.941 -2.897 -15.783 1.00 85.38 98 PRO A C 1
ATOM 770 O O . PRO A 1 98 ? 9.958 -3.316 -15.228 1.00 85.38 98 PRO A O 1
ATOM 773 N N . GLU A 1 99 ? 8.957 -1.770 -16.495 1.00 86.25 99 GLU A N 1
ATOM 774 C CA . GLU A 1 99 ? 10.127 -0.903 -16.634 1.00 86.25 99 GLU A CA 1
ATOM 775 C C . GLU A 1 99 ? 10.594 -0.288 -15.309 1.00 86.25 99 GLU A C 1
ATOM 777 O O . GLU A 1 99 ? 11.790 -0.042 -15.147 1.00 86.25 99 GLU A O 1
ATOM 782 N N . LEU A 1 100 ? 9.686 -0.074 -14.350 1.00 82.50 100 LEU A N 1
ATOM 783 C CA . LEU A 1 100 ? 10.026 0.470 -13.035 1.00 82.50 100 LEU A CA 1
ATOM 784 C C . LEU A 1 100 ? 10.879 -0.514 -12.232 1.00 82.50 100 LEU A C 1
ATOM 786 O O . LEU A 1 100 ? 11.848 -0.109 -11.598 1.00 82.50 100 LEU A O 1
ATOM 790 N N . LEU A 1 101 ? 10.597 -1.816 -12.332 1.00 82.12 101 LEU A N 1
ATOM 791 C CA . LEU A 1 101 ? 11.402 -2.840 -11.658 1.00 82.12 101 LEU A CA 1
ATOM 792 C C . LEU A 1 101 ? 12.827 -2.911 -12.210 1.00 82.12 101 LEU A C 1
ATOM 794 O O . LEU A 1 101 ? 13.756 -3.171 -11.454 1.00 82.12 101 LEU A O 1
ATOM 798 N N . ARG A 1 102 ? 13.014 -2.649 -13.509 1.00 81.06 102 ARG A N 1
ATOM 799 C CA . ARG A 1 102 ? 14.346 -2.648 -14.138 1.00 81.06 102 ARG A CA 1
ATOM 800 C C . ARG A 1 102 ? 15.200 -1.457 -13.711 1.00 81.06 102 ARG A C 1
ATOM 802 O O . ARG A 1 102 ? 16.418 -1.572 -13.672 1.00 81.06 102 ARG A O 1
ATOM 809 N N . ARG A 1 103 ? 14.568 -0.315 -13.427 1.00 82.81 103 ARG A N 1
ATOM 810 C CA . ARG A 1 103 ? 15.246 0.929 -13.027 1.00 82.81 103 ARG A CA 1
ATOM 811 C C . ARG A 1 103 ? 15.473 1.037 -11.518 1.00 82.81 103 ARG A C 1
ATOM 813 O O . ARG A 1 103 ? 16.227 1.905 -11.095 1.00 82.81 103 ARG A O 1
ATOM 820 N N . GLY A 1 104 ? 14.838 0.163 -10.740 1.00 81.44 104 GLY A N 1
ATOM 821 C CA . GLY A 1 104 ? 14.732 0.293 -9.293 1.00 81.44 104 GLY A CA 1
ATOM 822 C C . GLY A 1 104 ? 13.542 1.175 -8.915 1.00 81.44 104 GLY A C 1
ATOM 823 O O . GLY A 1 104 ? 13.308 2.228 -9.509 1.00 81.44 104 GLY A O 1
ATOM 824 N N . VAL A 1 105 ? 12.774 0.723 -7.925 1.00 83.19 105 VAL A N 1
ATOM 825 C CA . VAL A 1 105 ? 11.622 1.451 -7.384 1.00 83.19 105 VAL A CA 1
ATOM 826 C C . VAL A 1 105 ? 11.984 1.944 -5.997 1.00 83.19 105 VAL A C 1
ATOM 828 O O . VAL A 1 105 ? 12.366 1.145 -5.151 1.00 83.19 105 VAL A O 1
ATOM 831 N N . VAL A 1 106 ? 11.834 3.246 -5.768 1.00 85.06 106 VAL A N 1
ATOM 832 C CA . VAL A 1 106 ? 11.904 3.832 -4.428 1.00 85.06 106 VAL A CA 1
ATOM 833 C C . VAL A 1 106 ? 10.474 4.172 -4.010 1.00 85.06 106 VAL A C 1
ATOM 835 O O . VAL A 1 106 ? 9.883 5.086 -4.595 1.00 85.06 106 VAL A O 1
ATOM 838 N N . PRO A 1 107 ? 9.871 3.427 -3.068 1.00 83.81 107 PRO A N 1
ATOM 839 C CA . PRO A 1 107 ? 8.534 3.738 -2.592 1.00 83.81 107 PRO A CA 1
ATOM 840 C C . PRO A 1 107 ? 8.544 5.062 -1.819 1.00 83.81 107 PRO A C 1
ATOM 842 O O . PRO A 1 107 ? 9.378 5.286 -0.946 1.00 83.81 107 PRO A O 1
ATOM 845 N N . GLN A 1 108 ? 7.597 5.947 -2.135 1.00 86.81 108 GLN A N 1
ATOM 846 C CA . GLN A 1 108 ? 7.353 7.170 -1.374 1.00 86.81 108 GLN A CA 1
ATOM 847 C C . GLN A 1 108 ? 6.051 7.015 -0.587 1.00 86.81 108 GLN A C 1
ATOM 849 O O . GLN A 1 108 ? 4.977 6.896 -1.175 1.00 86.81 108 GLN A O 1
ATOM 854 N N . HIS A 1 109 ? 6.141 7.039 0.739 1.00 87.44 10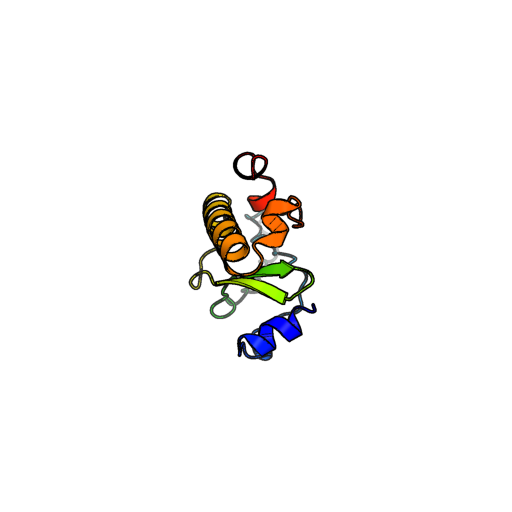9 HIS A N 1
ATOM 855 C CA . HIS A 1 109 ? 4.999 7.015 1.653 1.00 87.44 109 HIS A CA 1
ATOM 856 C C . HIS A 1 109 ? 5.265 7.923 2.860 1.00 87.44 109 HIS A C 1
ATOM 858 O O . HIS A 1 109 ? 6.380 8.407 3.059 1.00 87.44 109 HIS A O 1
ATOM 864 N N . ASP A 1 110 ? 4.232 8.194 3.654 1.00 85.69 110 ASP A N 1
ATOM 865 C CA . ASP A 1 110 ? 4.365 8.964 4.888 1.00 85.69 110 ASP A CA 1
ATOM 866 C C . ASP A 1 110 ? 4.968 8.122 6.030 1.00 85.69 110 ASP A C 1
ATOM 868 O O . ASP A 1 110 ? 5.130 6.903 5.931 1.00 85.69 110 ASP A O 1
ATOM 872 N N . ASN A 1 111 ? 5.318 8.790 7.130 1.00 86.12 111 ASN A N 1
ATOM 873 C CA . ASN A 1 111 ? 5.916 8.178 8.322 1.00 86.12 111 ASN A CA 1
ATOM 874 C C . ASN A 1 111 ? 4.847 7.687 9.321 1.00 86.12 111 ASN A C 1
ATOM 876 O O . ASN A 1 111 ? 4.999 7.846 10.534 1.00 86.12 111 ASN A O 1
ATOM 880 N N . ALA A 1 112 ? 3.713 7.179 8.830 1.00 83.44 112 ALA A N 1
ATOM 881 C CA . ALA A 1 112 ? 2.679 6.628 9.698 1.00 83.44 112 ALA A CA 1
ATOM 882 C C . ALA A 1 112 ? 3.223 5.411 10.463 1.00 83.44 112 ALA A C 1
ATOM 884 O O . ALA A 1 112 ? 3.991 4.625 9.914 1.00 83.44 112 ALA A O 1
ATOM 885 N N . THR A 1 113 ? 2.790 5.201 11.712 1.00 84.00 113 THR A N 1
ATOM 886 C CA . THR A 1 113 ? 3.295 4.106 12.567 1.00 84.00 113 THR A CA 1
ATOM 887 C C . THR A 1 113 ? 3.300 2.728 11.890 1.00 84.00 113 THR A C 1
ATOM 889 O O . THR A 1 113 ? 4.285 2.007 12.048 1.00 84.00 113 THR A O 1
ATOM 892 N N . PRO A 1 114 ? 2.261 2.335 11.120 1.00 82.50 114 PRO A N 1
ATOM 893 C CA . PRO A 1 114 ? 2.291 1.081 10.382 1.00 82.50 114 PRO A CA 1
ATOM 894 C C . PRO A 1 114 ? 3.386 1.037 9.320 1.00 82.50 114 PRO A C 1
ATOM 896 O O . PRO A 1 114 ? 3.907 -0.041 9.116 1.00 82.50 114 PRO A O 1
ATOM 899 N N . HIS A 1 115 ? 3.740 2.157 8.681 1.00 82.31 115 HIS A N 1
ATOM 900 C CA . HIS A 1 115 ? 4.710 2.247 7.579 1.00 82.31 115 HIS A CA 1
ATOM 901 C C . HIS A 1 115 ? 6.165 2.293 8.063 1.00 82.31 115 HIS A C 1
ATOM 903 O O . HIS A 1 115 ? 7.069 1.897 7.338 1.00 82.31 115 HIS A O 1
ATOM 909 N N . SER A 1 116 ? 6.397 2.745 9.295 1.00 80.00 116 SER A N 1
ATOM 910 C CA . SER A 1 116 ? 7.741 2.845 9.883 1.00 80.00 116 SER A CA 1
ATOM 911 C C . SER A 1 116 ? 8.160 1.590 10.651 1.00 80.00 116 SER A C 1
ATOM 913 O O . SER A 1 116 ? 9.263 1.550 11.195 1.00 80.00 116 SER A O 1
ATOM 915 N N . ALA A 1 117 ? 7.297 0.572 10.730 1.00 79.69 117 ALA A N 1
ATOM 916 C CA . ALA A 1 117 ? 7.601 -0.668 11.432 1.00 79.69 117 ALA A CA 1
ATOM 917 C C . ALA A 1 117 ? 8.806 -1.389 10.802 1.00 79.69 117 ALA A C 1
ATOM 919 O O . ALA A 1 117 ? 8.960 -1.412 9.583 1.00 79.69 117 ALA A O 1
ATOM 920 N N . ASN A 1 118 ? 9.629 -2.047 11.625 1.00 75.12 118 ASN A N 1
ATOM 921 C CA . ASN A 1 118 ? 10.842 -2.747 11.168 1.00 75.12 118 ASN A CA 1
ATOM 922 C C . ASN A 1 118 ? 10.582 -3.773 10.054 1.00 75.12 118 ASN A C 1
ATOM 924 O O . ASN A 1 118 ? 11.437 -3.976 9.200 1.00 75.12 118 ASN A O 1
ATOM 928 N N . LEU A 1 119 ? 9.393 -4.383 10.045 1.00 72.69 119 LEU A N 1
ATOM 929 C CA . LEU A 1 119 ? 8.966 -5.336 9.017 1.00 72.69 119 LEU A CA 1
ATOM 930 C C . LEU A 1 119 ? 8.909 -4.716 7.605 1.00 72.69 119 LEU A C 1
ATOM 932 O O . LEU A 1 119 ? 8.975 -5.435 6.615 1.00 72.69 119 LEU A O 1
ATOM 936 N N . ILE A 1 120 ? 8.792 -3.390 7.511 1.00 75.75 120 ILE A N 1
ATOM 937 C CA . ILE A 1 120 ? 8.640 -2.641 6.256 1.00 75.75 120 ILE A CA 1
ATOM 938 C C . ILE A 1 120 ? 9.941 -1.967 5.827 1.00 75.75 120 ILE A C 1
ATOM 940 O O . ILE A 1 120 ? 10.121 -1.717 4.646 1.00 75.75 120 ILE A O 1
ATOM 944 N N . GLN A 1 121 ? 10.899 -1.770 6.737 1.00 69.44 121 GLN A N 1
ATOM 945 C CA . GLN A 1 121 ? 12.220 -1.199 6.418 1.00 69.44 121 GLN A CA 1
ATOM 946 C C . GLN A 1 121 ? 13.041 -2.057 5.429 1.00 69.44 121 GLN A C 1
ATOM 948 O O . GLN A 1 121 ? 14.102 -1.636 4.982 1.00 69.44 121 GLN A O 1
ATOM 953 N N . GLN A 1 122 ? 12.580 -3.273 5.123 1.00 62.56 122 GLN A N 1
ATOM 954 C CA . GLN A 1 122 ? 13.219 -4.228 4.210 1.00 62.56 122 GLN A CA 1
ATOM 955 C C . GLN A 1 122 ? 12.531 -4.306 2.832 1.00 62.56 122 GLN A C 1
ATOM 957 O O . GLN A 1 122 ? 12.925 -5.133 2.008 1.00 62.56 122 GLN A O 1
ATOM 962 N N . TRP A 1 123 ? 11.494 -3.493 2.605 1.00 60.00 123 TRP A N 1
ATOM 963 C CA . TRP A 1 123 ? 10.697 -3.433 1.376 1.00 60.00 123 TRP A CA 1
ATOM 964 C C . TRP A 1 123 ? 11.049 -2.220 0.518 1.00 60.00 123 TRP A C 1
ATOM 966 O O . TRP A 1 123 ? 11.040 -2.388 -0.724 1.00 60.00 123 TRP A O 1
#

Sequence (123 aa):
MKIREIALKLEIPKSRVHDTLGYEKRQSATSRLIKHPSSPVTKKFKVQKSAAKVVATVSWDAKGVVLLDILPQGQCTNAAQYCNTLERNRDAIRRKSPELLRRGVVPQHDNATPHSANLIQQW